Protein AF-B8F6P4-F1 (afdb_monomer)

Organism: Glaesserella parasuis serovar 5 (strain SH0165) (NCBI:txid557723)

Secondary structure (DSSP, 8-state):
--SEE-TTS-EEEEETTSHHHHHHHHH-HHHHHHHHH---TTGGG--EEEE----

pLDDT: mean 89.75, std 9.42, range [48.88, 97.88]

Foldseek 3Di:
DFPDQWPVRWTANAQQVDPVSVVVLVVPVQQVVCLVVDPPPCSVVTRGTRTDDPD

Radius of gyration: 9.93 Å; Cα contacts (8 Å, |Δi|>4): 89; chains: 1; bounding box: 25×20×21 Å

Structure (mmCIF, N/CA/C/O backbone):
data_AF-B8F6P4-F1
#
_entry.id   AF-B8F6P4-F1
#
loop_
_atom_site.group_PDB
_atom_site.id
_atom_site.type_symbol
_atom_site.label_atom_id
_atom_site.label_alt_id
_atom_site.label_comp_id
_atom_site.label_asym_id
_atom_site.label_entity_id
_atom_site.label_seq_id
_atom_site.pdbx_PDB_ins_code
_atom_site.Cartn_x
_atom_site.Cartn_y
_atom_site.Cartn_z
_atom_site.occupancy
_atom_site.B_iso_or_equiv
_atom_site.auth_seq_id
_atom_site.auth_comp_id
_atom_site.auth_asym_id
_atom_site.auth_atom_id
_atom_site.pdbx_PDB_model_num
ATOM 1 N N . MET A 1 1 ? -8.171 -9.218 -13.226 1.00 65.12 1 MET A N 1
ATOM 2 C CA . MET A 1 1 ? -8.965 -7.983 -13.393 1.00 65.12 1 MET A CA 1
ATOM 3 C C . MET A 1 1 ? -8.535 -7.039 -12.285 1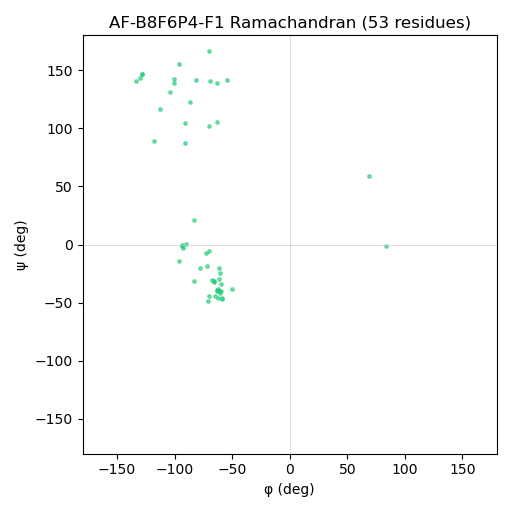.00 65.12 1 MET A C 1
ATOM 5 O O . MET A 1 1 ? -8.481 -7.487 -11.150 1.00 65.12 1 MET A O 1
ATOM 9 N N . PHE A 1 2 ? -8.124 -5.818 -12.622 1.00 80.50 2 PHE A N 1
ATOM 10 C CA . PHE A 1 2 ? -7.649 -4.811 -11.665 1.00 80.50 2 PHE A CA 1
ATOM 11 C C . PHE A 1 2 ? -8.777 -3.813 -11.393 1.00 80.50 2 PHE A C 1
ATOM 13 O O . PHE A 1 2 ? -9.482 -3.458 -12.338 1.00 80.50 2 PHE A O 1
ATOM 20 N N . ALA A 1 3 ? -8.962 -3.394 -10.140 1.00 87.50 3 ALA A N 1
ATOM 21 C CA . ALA A 1 3 ? -10.043 -2.482 -9.760 1.00 87.50 3 ALA A CA 1
ATOM 22 C C . ALA A 1 3 ? -9.687 -1.012 -10.018 1.00 87.50 3 ALA A C 1
ATOM 24 O O . ALA A 1 3 ? -10.558 -0.221 -10.366 1.00 87.50 3 ALA A O 1
ATOM 25 N N . TYR A 1 4 ? -8.404 -0.657 -9.903 1.00 92.50 4 TYR A N 1
ATOM 26 C CA . TYR A 1 4 ? -7.942 0.726 -9.994 1.00 92.50 4 TYR A CA 1
ATOM 27 C 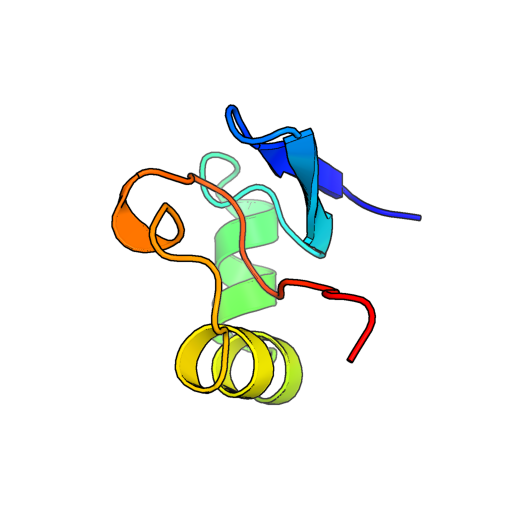C . TYR A 1 4 ? -6.723 0.857 -10.910 1.00 92.50 4 TYR A C 1
ATOM 29 O O . TYR A 1 4 ? -5.814 0.020 -10.895 1.00 92.50 4 TYR A O 1
ATOM 37 N N . LYS A 1 5 ? -6.699 1.933 -11.702 1.00 91.56 5 LYS A N 1
ATOM 38 C CA . LYS A 1 5 ? -5.539 2.356 -12.490 1.00 91.56 5 LYS A CA 1
ATOM 39 C C . LYS A 1 5 ? -5.027 3.677 -11.932 1.00 91.56 5 LYS A C 1
ATOM 41 O O . LYS A 1 5 ? -5.726 4.684 -11.985 1.00 91.56 5 LYS A O 1
ATOM 46 N N . GLY A 1 6 ? -3.802 3.645 -11.428 1.00 87.31 6 GLY A N 1
ATOM 47 C CA . GLY A 1 6 ? -3.106 4.795 -10.883 1.00 87.31 6 GLY A CA 1
ATOM 48 C C . GLY A 1 6 ? -2.690 5.824 -11.925 1.00 87.31 6 GLY A C 1
ATOM 49 O O . GLY A 1 6 ? -2.672 5.557 -13.131 1.00 87.31 6 GLY A O 1
ATOM 50 N N . LEU A 1 7 ? -2.302 7.001 -11.442 1.00 86.56 7 LEU A N 1
ATOM 51 C CA . LEU A 1 7 ? -1.847 8.121 -12.270 1.00 86.56 7 LEU A CA 1
ATOM 52 C C . LEU A 1 7 ? -0.537 7.800 -13.001 1.00 86.56 7 LEU A C 1
ATOM 54 O O . LEU A 1 7 ? -0.339 8.234 -14.133 1.00 86.56 7 LEU A O 1
ATOM 58 N N . SER A 1 8 ? 0.320 6.977 -12.395 1.00 84.88 8 SER A N 1
ATOM 59 C CA . SER A 1 8 ? 1.533 6.421 -13.011 1.00 84.88 8 SER A CA 1
ATOM 60 C C . SER A 1 8 ? 1.251 5.382 -14.107 1.00 84.88 8 SER A C 1
ATOM 62 O O . SER A 1 8 ? 2.177 4.896 -14.751 1.00 84.88 8 SER A O 1
ATOM 64 N N . GLY A 1 9 ? -0.015 5.006 -14.321 1.00 87.31 9 GLY A N 1
ATOM 65 C CA . GLY A 1 9 ? -0.413 3.922 -15.220 1.00 87.31 9 GLY A CA 1
ATOM 66 C C . GLY A 1 9 ? -0.345 2.528 -14.589 1.00 87.31 9 GLY A C 1
ATOM 67 O O . GLY A 1 9 ? -0.718 1.557 -15.248 1.00 87.31 9 GLY A O 1
ATOM 68 N N . THR A 1 10 ? 0.077 2.437 -13.325 1.00 88.75 10 THR A N 1
ATOM 69 C CA . THR A 1 10 ? 0.141 1.194 -12.546 1.00 88.75 10 THR A CA 1
ATOM 70 C C . THR A 1 10 ? -1.257 0.675 -12.224 1.00 88.75 10 THR A C 1
ATOM 72 O O . THR A 1 10 ? -2.156 1.452 -11.904 1.00 88.75 10 THR A O 1
ATOM 75 N N . TYR A 1 11 ? -1.448 -0.641 -12.284 1.00 91.44 11 TYR A N 1
ATOM 76 C CA . TYR A 1 11 ? -2.717 -1.271 -11.934 1.00 91.44 11 TYR A CA 1
ATOM 77 C C . TYR A 1 11 ? -2.690 -1.867 -10.530 1.00 91.44 11 TYR A C 1
ATOM 79 O O . TYR A 1 11 ? -1.697 -2.450 -10.090 1.00 91.44 11 TYR A O 1
ATOM 87 N N . TYR A 1 12 ? -3.824 -1.747 -9.849 1.00 93.69 12 TYR A N 1
ATOM 88 C CA . TYR A 1 12 ? -3.995 -2.151 -8.464 1.00 93.69 12 TYR A CA 1
ATOM 89 C C . TYR A 1 12 ? -5.213 -3.052 -8.311 1.00 93.69 12 TYR A C 1
ATOM 91 O O . TYR A 1 12 ? -6.220 -2.922 -9.015 1.00 93.69 12 TYR A O 1
ATOM 99 N N . GLN A 1 13 ? -5.106 -3.984 -7.370 1.00 95.25 13 GLN A N 1
ATOM 100 C CA . GLN A 1 13 ? -6.188 -4.896 -7.025 1.00 95.25 13 GLN A CA 1
ATOM 101 C C . GLN A 1 13 ? -7.388 -4.164 -6.412 1.00 95.25 13 GLN A C 1
ATOM 103 O O . GLN A 1 13 ? -8.509 -4.595 -6.651 1.00 95.25 13 GLN A O 1
ATOM 108 N N . TYR A 1 14 ? -7.148 -3.069 -5.684 1.00 96.12 14 TYR A N 1
ATOM 109 C CA . TYR A 1 14 ? -8.154 -2.321 -4.926 1.00 96.12 14 TYR A CA 1
ATOM 110 C C . TYR A 1 14 ? -8.096 -0.820 -5.217 1.00 96.12 14 TYR A C 1
ATOM 112 O O . TYR A 1 14 ? -6.999 -0.266 -5.344 1.00 96.12 14 TYR A O 1
ATOM 120 N N . ASP A 1 15 ? -9.259 -0.167 -5.256 1.00 95.69 15 ASP A N 1
ATOM 121 C CA . ASP A 1 15 ? -9.392 1.293 -5.182 1.00 95.69 15 ASP A CA 1
ATOM 122 C C . ASP A 1 15 ? -9.558 1.732 -3.717 1.00 95.69 15 ASP A C 1
ATOM 124 O O . ASP A 1 15 ? -10.628 1.602 -3.131 1.00 95.69 15 ASP A O 1
ATOM 128 N N . LEU A 1 16 ? -8.516 2.287 -3.098 1.00 95.25 16 LEU A N 1
ATOM 129 C CA . LEU A 1 16 ? -8.554 2.716 -1.693 1.00 95.25 16 LEU A CA 1
ATOM 130 C C . LEU A 1 16 ? -9.387 3.983 -1.457 1.00 95.25 16 LEU A C 1
ATOM 132 O O . LEU A 1 16 ? -9.616 4.346 -0.300 1.00 95.25 16 LEU A O 1
ATOM 136 N N . SER A 1 17 ? -9.856 4.652 -2.516 1.00 94.62 17 SER A N 1
ATOM 137 C CA . SER A 1 17 ? -10.869 5.704 -2.393 1.00 94.62 17 SER A CA 1
ATOM 138 C C . SER A 1 17 ? -12.279 5.133 -2.198 1.00 94.62 17 SER A C 1
ATOM 140 O O . SER A 1 17 ? -13.151 5.816 -1.655 1.00 94.62 17 SER A O 1
ATOM 142 N N . ASN A 1 18 ? -12.497 3.865 -2.564 1.00 95.75 18 ASN A N 1
ATOM 143 C CA . ASN A 1 18 ? -13.735 3.142 -2.316 1.00 95.75 18 ASN A CA 1
ATOM 144 C C . ASN A 1 18 ? -13.700 2.481 -0.916 1.00 95.75 18 ASN A C 1
ATOM 146 O O . ASN A 1 18 ? -12.821 1.663 -0.638 1.00 95.75 18 ASN A O 1
ATOM 150 N N . PRO A 1 19 ? -14.660 2.779 -0.017 1.00 96.62 19 PRO A N 1
ATOM 151 C CA . PRO A 1 19 ? -14.668 2.235 1.344 1.00 96.62 19 PRO A CA 1
ATOM 152 C C . PRO A 1 19 ? -14.735 0.704 1.429 1.00 96.62 19 PRO A C 1
ATOM 154 O O . PRO A 1 19 ? -14.156 0.121 2.344 1.00 96.62 19 PRO A O 1
ATOM 157 N N . VAL A 1 20 ? -15.432 0.054 0.493 1.00 96.88 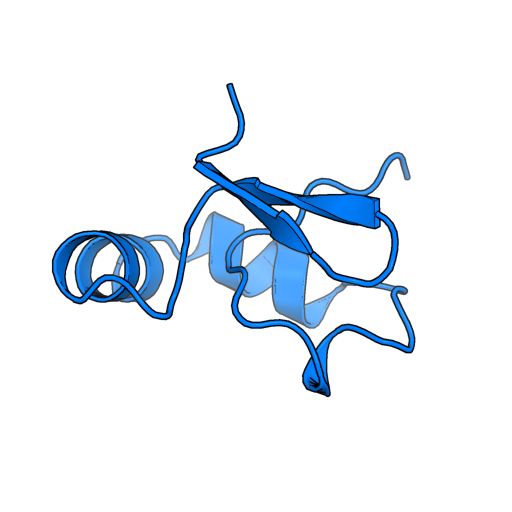20 VAL A N 1
ATOM 158 C CA . VAL A 1 20 ? -15.574 -1.409 0.461 1.00 96.88 20 VAL A CA 1
ATOM 159 C C . VAL A 1 20 ? -14.249 -2.050 0.065 1.00 96.88 20 VAL A C 1
ATOM 161 O O . VAL A 1 20 ? -13.758 -2.937 0.761 1.00 96.88 20 VAL A O 1
ATOM 164 N N . ASP A 1 21 ? -13.630 -1.558 -1.006 1.00 97.31 21 ASP A N 1
ATOM 165 C CA . ASP A 1 21 ? -12.315 -2.016 -1.463 1.00 97.31 21 ASP A CA 1
ATOM 166 C C . ASP A 1 21 ? -11.239 -1.779 -0.406 1.00 97.31 21 ASP A C 1
ATOM 168 O O . ASP A 1 21 ? -10.398 -2.647 -0.172 1.00 97.31 21 ASP A O 1
ATOM 172 N N . LYS A 1 22 ? -11.291 -0.635 0.284 1.00 96.94 22 LYS A N 1
ATOM 173 C CA . LYS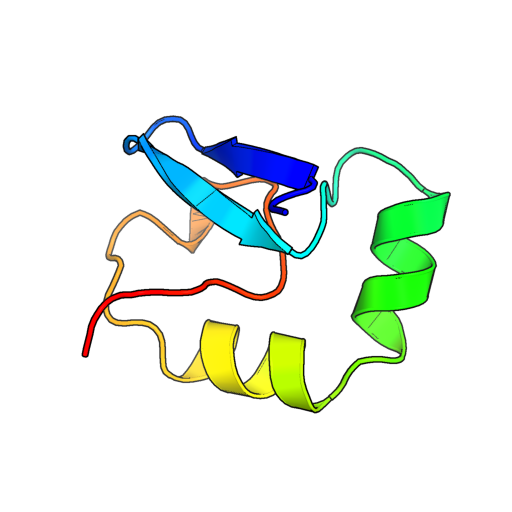 A 1 22 ? -10.396 -0.339 1.400 1.00 96.94 22 LYS A CA 1
ATOM 174 C C . LYS A 1 22 ? -10.523 -1.379 2.514 1.00 96.94 22 LYS A C 1
ATOM 176 O O . LYS A 1 22 ? -9.508 -1.896 2.972 1.00 96.94 22 LYS A O 1
ATOM 181 N N . GLN A 1 23 ? -11.747 -1.721 2.917 1.00 97.88 23 GLN A N 1
ATOM 182 C CA . GLN A 1 23 ? -11.971 -2.745 3.939 1.00 97.88 23 GLN A CA 1
ATOM 183 C C . GLN A 1 23 ? -11.466 -4.124 3.483 1.00 97.88 23 GLN A C 1
ATOM 185 O O . GLN A 1 23 ? -10.858 -4.850 4.268 1.00 97.88 23 GLN A O 1
ATOM 190 N N . LEU A 1 24 ? -11.672 -4.485 2.213 1.00 97.56 24 LEU A N 1
ATOM 191 C CA . LEU A 1 24 ? -11.136 -5.730 1.658 1.00 97.56 24 LEU A CA 1
ATOM 192 C C . LEU A 1 24 ? -9.601 -5.740 1.689 1.00 97.56 24 LEU A C 1
ATOM 194 O O . LEU A 1 24 ? -9.005 -6.710 2.159 1.00 97.56 24 LEU A O 1
ATOM 198 N N . TYR A 1 25 ? -8.964 -4.648 1.267 1.00 96.88 25 TYR A N 1
ATOM 199 C CA . TYR A 1 25 ? -7.512 -4.482 1.296 1.00 96.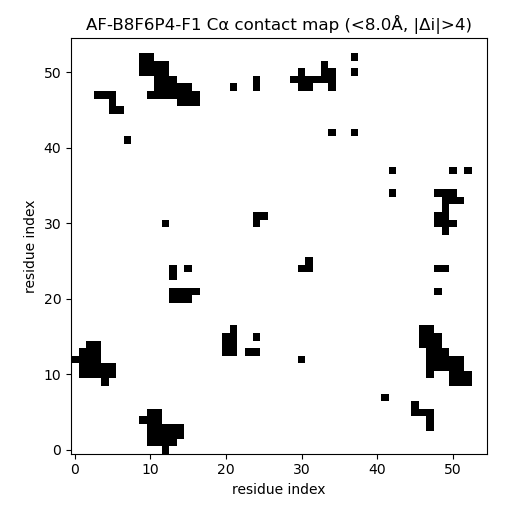88 25 TYR A CA 1
ATOM 200 C C . TYR A 1 25 ? -6.923 -4.592 2.713 1.00 96.88 25 TYR A C 1
ATOM 202 O O . TYR A 1 25 ? -5.884 -5.226 2.906 1.00 96.88 25 TYR A O 1
ATOM 210 N N . GLU A 1 26 ? -7.594 -4.034 3.724 1.00 97.31 26 GLU A N 1
ATOM 211 C CA . GLU A 1 26 ? -7.164 -4.124 5.129 1.00 97.31 26 GLU A CA 1
ATOM 212 C C . GLU A 1 26 ? -7.096 -5.576 5.637 1.00 97.31 26 GLU A C 1
ATOM 214 O O . GLU A 1 26 ? -6.301 -5.880 6.528 1.00 97.31 26 GLU A O 1
ATOM 219 N N . 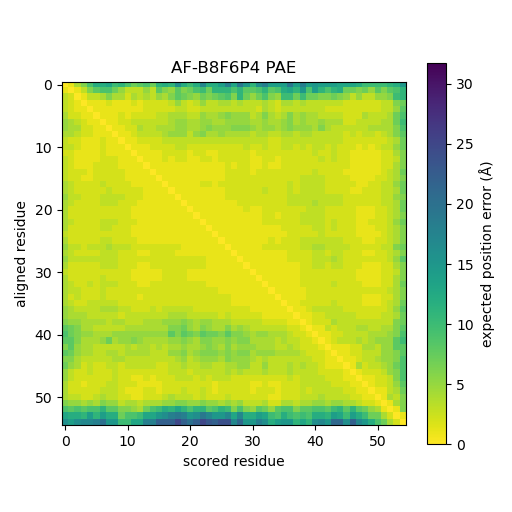THR A 1 27 ? -7.858 -6.488 5.025 1.00 97.75 27 THR A N 1
ATOM 220 C CA . THR A 1 27 ? -7.829 -7.928 5.333 1.00 97.75 27 THR A CA 1
ATOM 221 C C . THR A 1 27 ? -6.931 -8.756 4.404 1.00 97.75 27 THR A C 1
ATOM 223 O O . THR A 1 27 ? -6.586 -9.889 4.741 1.00 97.75 27 THR A O 1
ATOM 226 N N . ASP A 1 28 ? -6.499 -8.205 3.263 1.00 97.12 28 ASP A N 1
ATOM 227 C CA . ASP A 1 28 ? -5.619 -8.879 2.300 1.00 97.12 28 ASP A CA 1
ATOM 228 C C . ASP A 1 28 ? -4.136 -8.595 2.609 1.00 97.12 28 ASP A C 1
ATOM 230 O O . ASP A 1 28 ? -3.497 -7.682 2.077 1.00 97.12 28 ASP A O 1
ATOM 234 N N . ILE A 1 29 ? -3.556 -9.429 3.475 1.00 97.06 29 ILE A N 1
ATOM 235 C CA . ILE A 1 29 ? -2.139 -9.341 3.865 1.00 97.06 29 ILE A CA 1
ATOM 236 C C . ILE A 1 29 ? -1.193 -9.540 2.671 1.00 97.06 29 ILE A C 1
ATOM 238 O O . ILE A 1 29 ? -0.097 -8.969 2.648 1.00 97.06 29 ILE A O 1
ATOM 242 N N . ALA A 1 30 ? -1.593 -10.318 1.661 1.00 95.44 30 ALA A N 1
ATOM 243 C CA . ALA A 1 30 ? -0.770 -10.535 0.477 1.00 95.44 30 ALA A CA 1
ATOM 244 C C . ALA A 1 30 ? -0.689 -9.254 -0.362 1.00 95.44 30 ALA A C 1
ATOM 246 O O . ALA A 1 30 ? 0.405 -8.859 -0.768 1.00 95.44 30 ALA A O 1
ATOM 247 N N . ALA A 1 31 ? -1.816 -8.565 -0.562 1.00 94.81 31 ALA A N 1
ATOM 248 C CA . ALA A 1 31 ? -1.855 -7.256 -1.208 1.00 94.81 31 ALA A CA 1
ATOM 249 C C . ALA A 1 31 ? -0.995 -6.221 -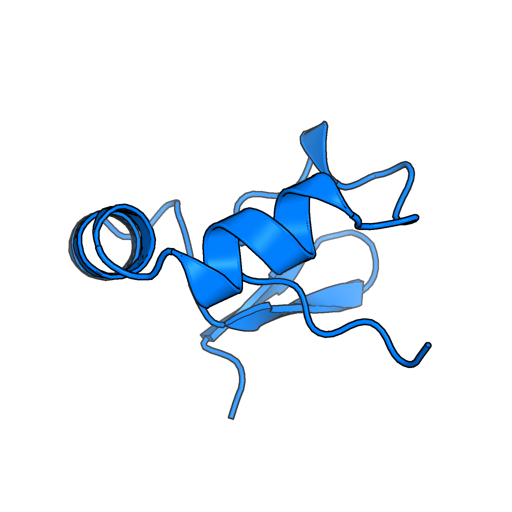0.469 1.00 94.81 31 ALA A C 1
ATOM 251 O O . ALA A 1 31 ? -0.171 -5.551 -1.093 1.00 94.81 31 ALA A O 1
ATOM 252 N N . GLN A 1 32 ? -1.108 -6.152 0.860 1.00 95.62 32 GLN A N 1
ATOM 253 C CA . GLN A 1 32 ? -0.285 -5.255 1.681 1.00 95.62 32 GLN A CA 1
ATOM 254 C C . GLN A 1 32 ? 1.210 -5.580 1.581 1.00 95.62 32 GLN A C 1
ATOM 256 O O . GLN A 1 32 ? 2.049 -4.681 1.554 1.00 95.62 32 GLN A O 1
ATOM 261 N N . THR A 1 33 ? 1.563 -6.866 1.525 1.00 94.62 33 THR A N 1
ATOM 262 C CA . THR A 1 33 ? 2.957 -7.299 1.373 1.00 94.62 33 THR A CA 1
ATOM 263 C C . THR A 1 33 ? 3.522 -6.875 0.023 1.00 94.62 33 THR A C 1
ATOM 265 O O . THR A 1 33 ? 4.625 -6.337 -0.021 1.00 94.62 33 THR A O 1
ATOM 268 N N . ARG A 1 34 ? 2.762 -7.041 -1.068 1.00 92.69 34 ARG A N 1
ATOM 269 C CA . ARG A 1 34 ? 3.188 -6.567 -2.394 1.00 92.69 34 ARG A CA 1
ATOM 270 C C . ARG A 1 34 ? 3.393 -5.057 -2.413 1.00 92.69 34 ARG A C 1
ATOM 272 O O . ARG A 1 34 ? 4.403 -4.597 -2.924 1.00 92.69 34 ARG A O 1
ATOM 279 N N . ASP A 1 35 ? 2.498 -4.300 -1.786 1.00 92.88 35 ASP A N 1
ATOM 280 C CA . ASP A 1 35 ? 2.640 -2.846 -1.698 1.00 92.88 35 ASP A CA 1
ATOM 281 C C . ASP A 1 35 ? 3.884 -2.414 -0.916 1.00 92.88 35 ASP A C 1
ATOM 283 O O . ASP A 1 35 ? 4.557 -1.469 -1.319 1.00 92.88 35 ASP A O 1
ATOM 287 N N . LYS A 1 36 ? 4.220 -3.117 0.172 1.00 91.69 36 LYS A N 1
ATOM 288 C CA . LYS A 1 36 ? 5.437 -2.852 0.959 1.00 91.69 36 LYS A CA 1
ATOM 289 C C . LYS A 1 36 ? 6.724 -3.180 0.206 1.00 91.69 36 LYS A C 1
ATOM 291 O O . LYS A 1 36 ? 7.749 -2.567 0.484 1.00 91.69 36 LYS A O 1
ATOM 296 N N . LEU A 1 37 ? 6.679 -4.162 -0.690 1.00 91.50 37 LEU A N 1
ATOM 297 C CA . LEU A 1 37 ? 7.822 -4.596 -1.497 1.00 91.50 37 LEU A CA 1
ATOM 298 C C . LEU A 1 37 ? 7.888 -3.898 -2.862 1.00 91.50 37 LEU A C 1
ATOM 300 O O . LEU A 1 37 ? 8.802 -4.175 -3.635 1.00 91.50 37 LEU A O 1
ATOM 304 N N . SER A 1 38 ? 6.929 -3.020 -3.160 1.00 89.50 38 SER A N 1
ATOM 305 C CA . SER A 1 38 ? 6.837 -2.346 -4.448 1.00 89.50 38 SER A CA 1
ATOM 306 C C . SER A 1 38 ? 8.047 -1.454 -4.708 1.00 89.50 38 SER A C 1
ATOM 308 O O . SER A 1 38 ? 8.493 -0.719 -3.825 1.00 89.50 38 SER A O 1
ATOM 310 N N . LEU A 1 39 ? 8.535 -1.480 -5.948 1.00 87.94 39 LEU A N 1
ATOM 311 C CA . LEU A 1 39 ? 9.590 -0.586 -6.430 1.00 87.94 39 LEU A CA 1
ATOM 312 C C . LEU A 1 39 ? 9.020 0.669 -7.108 1.00 87.94 39 LEU A C 1
ATOM 314 O O . LEU A 1 39 ? 9.783 1.549 -7.514 1.00 87.94 39 LEU A O 1
ATOM 318 N N . ASN A 1 40 ? 7.692 0.787 -7.211 1.00 85.12 40 ASN A N 1
ATOM 319 C CA . ASN A 1 40 ? 7.034 1.976 -7.732 1.00 85.12 40 ASN A CA 1
ATOM 320 C C . ASN A 1 40 ? 7.321 3.192 -6.840 1.00 85.12 40 ASN A C 1
ATOM 322 O O . ASN A 1 40 ? 6.713 3.378 -5.784 1.00 85.12 40 ASN A O 1
ATOM 326 N N . LEU A 1 41 ? 8.192 4.085 -7.308 1.00 83.62 41 LEU A N 1
ATOM 327 C CA . LEU A 1 41 ? 8.527 5.336 -6.618 1.00 83.62 41 LEU A CA 1
ATOM 328 C C . LEU A 1 41 ? 7.321 6.273 -6.439 1.00 83.62 41 LEU A C 1
ATOM 330 O O . LEU A 1 41 ? 7.331 7.130 -5.559 1.00 83.62 41 LEU A O 1
ATOM 334 N N . TYR A 1 42 ? 6.265 6.101 -7.235 1.00 83.56 42 TYR A N 1
ATOM 335 C CA . TYR A 1 42 ? 5.024 6.864 -7.134 1.00 83.56 42 TYR A CA 1
ATOM 336 C C . TYR A 1 42 ? 3.998 6.221 -6.195 1.00 83.56 42 TYR A C 1
ATOM 338 O O . TYR A 1 42 ? 2.932 6.794 -6.000 1.00 83.56 42 TYR A O 1
ATO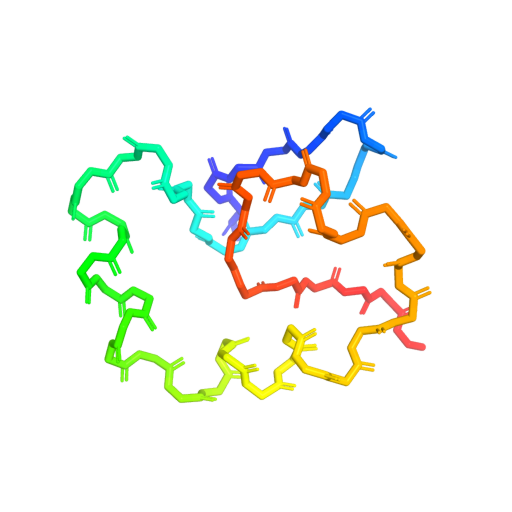M 346 N N . ARG A 1 43 ? 4.299 5.075 -5.560 1.00 84.00 43 ARG A N 1
ATOM 347 C CA . ARG A 1 43 ? 3.344 4.299 -4.744 1.00 84.00 43 ARG A CA 1
ATOM 348 C C . ARG A 1 43 ? 2.601 5.132 -3.699 1.00 84.00 43 ARG A C 1
ATOM 350 O O . ARG A 1 43 ? 1.420 4.886 -3.475 1.00 84.00 43 ARG A O 1
ATOM 357 N N . GLN A 1 44 ? 3.280 6.088 -3.068 1.00 83.94 44 GLN A N 1
ATOM 358 C CA . GLN A 1 44 ? 2.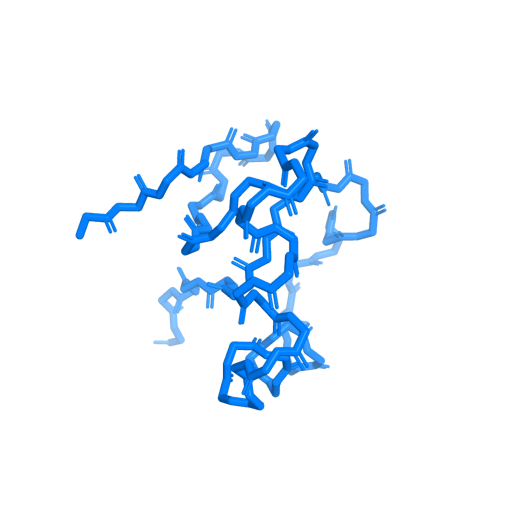716 6.944 -2.016 1.00 83.94 44 GLN A CA 1
ATOM 359 C C . GLN A 1 44 ? 1.714 7.987 -2.534 1.00 83.94 44 GLN A C 1
ATOM 361 O O . GLN A 1 44 ? 0.943 8.526 -1.747 1.00 83.94 44 GLN A O 1
ATOM 366 N N . LEU A 1 45 ? 1.724 8.277 -3.836 1.00 86.69 45 LEU A N 1
ATOM 367 C CA . LEU A 1 45 ? 0.812 9.222 -4.486 1.00 86.69 45 LEU A CA 1
ATOM 368 C C . LEU A 1 45 ? -0.438 8.530 -5.050 1.00 86.69 45 LEU A C 1
ATOM 370 O O . LEU A 1 45 ? -1.312 9.191 -5.604 1.00 86.69 45 LEU A O 1
ATOM 374 N N . GLU A 1 46 ? -0.510 7.204 -4.941 1.00 90.56 46 GLU A N 1
ATOM 375 C CA . GLU A 1 46 ? -1.515 6.379 -5.601 1.00 90.56 46 GLU A CA 1
ATOM 376 C C . GLU A 1 46 ? -2.579 5.915 -4.610 1.00 90.56 46 GLU A C 1
ATOM 378 O O . GLU A 1 46 ? -2.271 5.327 -3.572 1.00 90.56 46 GLU A O 1
ATOM 383 N N . ASN A 1 47 ? -3.848 6.079 -4.983 1.00 93.00 47 ASN A N 1
ATOM 384 C CA . ASN A 1 47 ? -4.995 5.597 -4.206 1.00 93.00 47 ASN A CA 1
ATOM 385 C C . ASN A 1 47 ? -5.308 4.116 -4.467 1.00 93.00 47 ASN A C 1
ATOM 387 O O . ASN A 1 47 ? -6.420 3.664 -4.231 1.00 93.00 47 ASN A O 1
ATOM 391 N N . GLY A 1 48 ? -4.343 3.352 -4.972 1.00 93.69 48 GLY A N 1
ATOM 392 C CA . GLY A 1 48 ? -4.492 1.924 -5.218 1.00 93.69 48 GLY A CA 1
ATOM 393 C C . GLY A 1 48 ? -3.952 1.080 -4.070 1.00 93.69 48 GLY A C 1
ATOM 394 O O . GLY A 1 48 ? -3.071 1.527 -3.338 1.00 93.69 48 GLY A O 1
ATOM 395 N N . GLY A 1 49 ? -4.456 -0.145 -3.926 1.00 94.56 49 GLY A N 1
ATOM 396 C CA . GLY A 1 49 ? -3.948 -1.164 -3.004 1.00 94.56 49 GLY A CA 1
ATOM 397 C C . GLY A 1 49 ? -3.692 -2.494 -3.711 1.00 94.56 49 GLY A C 1
ATOM 398 O O . GLY A 1 49 ? -4.394 -2.857 -4.655 1.00 94.56 49 GLY A O 1
ATOM 399 N N . GLY A 1 50 ? -2.684 -3.233 -3.263 1.00 94.19 50 GLY A N 1
ATOM 400 C CA . GLY A 1 50 ? -2.323 -4.534 -3.816 1.00 94.19 50 GLY A CA 1
ATOM 401 C C . GLY A 1 50 ? -1.756 -4.446 -5.224 1.00 94.19 50 GLY A C 1
ATOM 402 O O . GLY A 1 50 ? -2.312 -5.053 -6.143 1.00 94.19 50 GLY A O 1
ATOM 403 N N . VAL A 1 51 ? -0.661 -3.707 -5.388 1.00 92.62 51 VAL A N 1
ATOM 404 C CA . VAL A 1 51 ? 0.027 -3.540 -6.668 1.00 92.62 51 VAL A CA 1
ATOM 405 C C . VAL A 1 51 ? 0.396 -4.888 -7.299 1.00 92.62 51 VAL A C 1
ATOM 407 O O . VAL A 1 51 ? 0.787 -5.838 -6.611 1.00 92.62 51 VAL A O 1
ATOM 410 N N . TYR A 1 52 ? 0.257 -4.967 -8.620 1.00 83.12 52 TYR A N 1
ATOM 411 C CA . TYR A 1 52 ? 0.831 -6.030 -9.439 1.00 83.12 52 TYR A CA 1
ATOM 412 C C . TYR A 1 52 ? 1.821 -5.395 -10.405 1.00 83.12 52 TYR A C 1
ATOM 414 O O . TYR A 1 52 ? 1.465 -4.968 -11.502 1.00 83.12 52 TYR A O 1
ATOM 422 N N . GLU A 1 53 ? 3.064 -5.292 -9.957 1.00 73.12 53 GLU A N 1
ATOM 423 C CA . GLU A 1 53 ? 4.178 -4.961 -10.835 1.00 73.12 53 GLU A CA 1
ATOM 424 C C . GLU A 1 53 ? 4.621 -6.245 -11.542 1.00 73.12 53 GLU A C 1
ATOM 426 O O . GLU A 1 53 ? 4.627 -7.320 -10.937 1.00 73.12 53 GLU A O 1
ATOM 431 N N . ASN A 1 54 ? 4.979 -6.150 -12.822 1.00 59.59 54 ASN A N 1
ATOM 432 C CA . ASN A 1 54 ? 5.767 -7.209 -13.442 1.00 59.59 54 ASN A CA 1
ATOM 433 C C . ASN A 1 54 ? 7.164 -7.128 -12.815 1.00 59.59 54 ASN A C 1
ATOM 435 O O . ASN A 1 54 ? 7.918 -6.214 -13.148 1.00 59.59 54 ASN A O 1
ATOM 439 N N . LEU A 1 55 ? 7.450 -8.021 -11.865 1.00 48.88 55 LEU A N 1
ATOM 440 C CA . LEU A 1 55 ? 8.809 -8.280 -11.386 1.00 48.88 55 LEU A CA 1
ATOM 441 C C . LEU A 1 55 ? 9.647 -8.927 -12.493 1.00 48.88 55 LEU A C 1
ATOM 443 O O . LEU A 1 55 ? 9.091 -9.785 -13.220 1.00 48.88 55 LEU A O 1
#

Sequence (55 aa):
MFAYKGLSGTYYQYDLSNPVDKQLYETDIAAQTRDKLSLNLYRQLENGGGVYENL

Solvent-accessible surface area (backbone atoms only — not comparable to full-atom values): 3252 Å² total; per-residue (Å²): 134,64,66,24,72,36,93,90,68,49,47,8,57,19,32,51,83,39,71,67,39,34,56,52,48,76,69,34,62,68,32,52,49,39,50,73,69,52,82,59,88,59,55,90,81,38,60,50,35,28,50,66,76,90,125

Mean predicted aligned error: 3.37 Å